Protein AF-A0A2W4UZ36-F1 (afdb_monomer_lite)

Structure (mmCIF, N/CA/C/O backbone):
data_AF-A0A2W4UZ36-F1
#
_entry.id   AF-A0A2W4UZ36-F1
#
loop_
_atom_site.group_PDB
_atom_site.id
_atom_site.type_symbol
_atom_site.label_atom_id
_atom_site.label_alt_id
_atom_site.label_comp_id
_atom_site.label_asym_id
_atom_site.label_entity_id
_atom_site.label_seq_id
_atom_site.pdbx_PDB_ins_code
_atom_site.Cartn_x
_atom_site.Cartn_y
_atom_site.Cartn_z
_atom_site.occupancy
_atom_site.B_iso_or_equiv
_atom_site.auth_seq_id
_atom_site.auth_comp_id
_atom_site.auth_asym_id
_atom_site.auth_atom_id
_atom_site.pdbx_PDB_model_num
ATOM 1 N N . PHE A 1 1 ? 6.785 9.076 -16.182 1.00 60.75 1 PHE A N 1
ATOM 2 C CA . PHE A 1 1 ? 7.227 7.693 -15.924 1.00 60.75 1 PHE A CA 1
ATOM 3 C C . PHE A 1 1 ? 7.127 7.443 -14.435 1.00 60.75 1 PHE A C 1
ATOM 5 O O . PHE A 1 1 ? 7.714 8.195 -13.671 1.00 60.75 1 PHE A O 1
ATOM 12 N N . GLY A 1 2 ? 6.320 6.475 -14.022 1.00 66.12 2 GLY A N 1
ATOM 13 C CA . GLY A 1 2 ? 6.100 6.155 -12.615 1.00 66.12 2 GLY A CA 1
ATOM 14 C C . GLY A 1 2 ? 5.266 4.887 -12.489 1.00 66.12 2 GLY A C 1
ATOM 15 O O . GLY A 1 2 ? 4.638 4.473 -13.463 1.00 66.12 2 GLY A O 1
ATOM 16 N N . PHE A 1 3 ? 5.284 4.279 -11.306 1.00 72.88 3 PHE A N 1
ATOM 17 C CA . PHE A 1 3 ? 4.486 3.096 -10.993 1.00 72.88 3 PHE A CA 1
ATOM 18 C C . PHE A 1 3 ? 3.012 3.501 -10.860 1.00 72.88 3 PHE A C 1
ATOM 20 O O . PHE A 1 3 ? 2.601 4.096 -9.858 1.00 72.88 3 PHE A O 1
ATOM 27 N N . VAL A 1 4 ? 2.241 3.252 -11.921 1.00 77.62 4 VAL A N 1
ATOM 28 C CA . VAL A 1 4 ? 0.796 3.505 -11.967 1.00 77.62 4 VAL A CA 1
ATOM 29 C C . VAL A 1 4 ? 0.086 2.200 -11.666 1.00 77.62 4 VAL A C 1
ATOM 31 O O . VAL A 1 4 ? 0.005 1.336 -12.533 1.00 77.62 4 VAL A O 1
ATOM 34 N N . ASP A 1 5 ? -0.447 2.106 -10.454 1.00 80.50 5 ASP A N 1
ATOM 35 C CA . ASP A 1 5 ? -1.048 0.892 -9.916 1.00 80.50 5 ASP A CA 1
ATOM 36 C C . ASP A 1 5 ? -2.406 1.189 -9.284 1.00 80.50 5 ASP A C 1
ATOM 38 O O . ASP A 1 5 ? -2.694 2.331 -8.910 1.00 80.50 5 ASP A O 1
ATOM 42 N N . ASP A 1 6 ? -3.227 0.149 -9.167 1.00 86.31 6 ASP A N 1
ATOM 43 C CA . ASP A 1 6 ? -4.534 0.222 -8.525 1.00 86.31 6 ASP A CA 1
ATOM 44 C C . ASP A 1 6 ? -4.416 -0.068 -7.028 1.00 86.31 6 ASP A C 1
ATOM 46 O O . ASP A 1 6 ? -3.658 -0.942 -6.590 1.00 86.31 6 ASP A O 1
ATOM 50 N N . VAL A 1 7 ? -5.186 0.672 -6.230 1.00 86.62 7 VAL A N 1
ATOM 51 C CA . VAL A 1 7 ? -5.317 0.448 -4.790 1.00 86.62 7 VAL A CA 1
ATOM 52 C C . VAL A 1 7 ? -6.793 0.383 -4.438 1.00 86.62 7 VAL A C 1
ATOM 54 O O . VAL A 1 7 ? -7.570 1.266 -4.797 1.00 86.62 7 VAL A O 1
ATOM 57 N N . GLU A 1 8 ? -7.163 -0.654 -3.700 1.00 90.62 8 GLU A N 1
ATOM 58 C CA . GLU A 1 8 ? -8.515 -0.872 -3.209 1.00 90.62 8 GLU A CA 1
ATOM 59 C C . GLU A 1 8 ? -8.532 -0.934 -1.686 1.00 90.62 8 GLU A C 1
ATOM 61 O O . GLU A 1 8 ? -7.648 -1.520 -1.051 1.00 90.62 8 GLU A O 1
ATOM 66 N N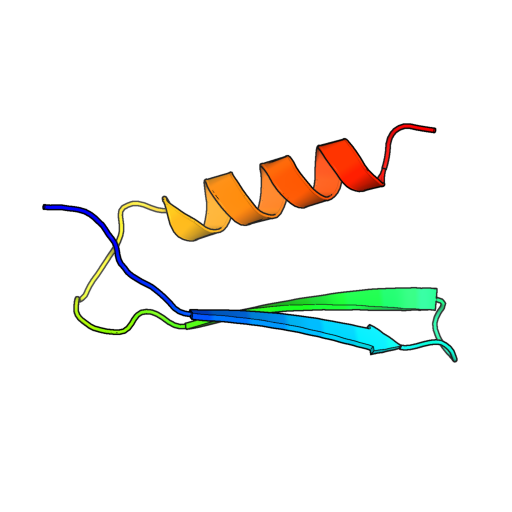 . PHE A 1 9 ? -9.592 -0.366 -1.116 1.00 89.94 9 PHE A N 1
ATOM 67 C CA . PHE A 1 9 ? -9.852 -0.345 0.314 1.00 89.94 9 PHE A CA 1
ATOM 68 C C . PHE A 1 9 ? -11.191 -1.016 0.590 1.00 89.94 9 PHE A C 1
ATOM 70 O O . PHE A 1 9 ? -12.206 -0.665 -0.013 1.00 89.94 9 PHE A O 1
ATOM 77 N N . ARG A 1 10 ? -11.205 -1.962 1.529 1.00 92.50 10 ARG A N 1
ATOM 78 C CA . ARG A 1 10 ? -12.434 -2.600 2.004 1.00 92.50 10 ARG A CA 1
ATOM 79 C C . ARG A 1 10 ? -12.526 -2.453 3.512 1.00 92.50 10 ARG A C 1
ATOM 81 O O . ARG A 1 10 ? -11.679 -2.966 4.238 1.00 92.50 10 ARG A O 1
ATOM 88 N N . ILE A 1 11 ? -13.579 -1.784 3.965 1.00 91.19 11 ILE A N 1
ATOM 89 C CA . ILE A 1 11 ? -13.901 -1.669 5.386 1.00 91.19 11 ILE A CA 1
ATOM 90 C C . ILE A 1 11 ? -14.669 -2.924 5.793 1.00 91.19 11 ILE A C 1
ATOM 92 O O . ILE A 1 11 ? -15.727 -3.218 5.238 1.00 91.19 11 ILE A O 1
ATOM 96 N N . ASP A 1 12 ? -14.136 -3.660 6.757 1.00 92.19 12 ASP A N 1
ATOM 97 C CA . ASP A 1 12 ? -14.851 -4.715 7.457 1.00 92.19 12 ASP A CA 1
ATOM 98 C C . ASP A 1 12 ? -15.341 -4.173 8.802 1.00 92.19 12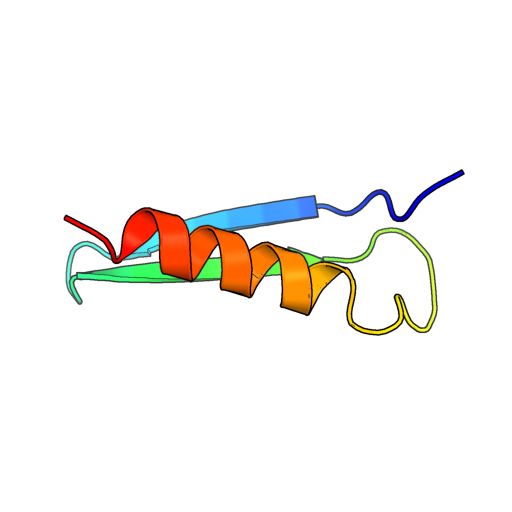 ASP A C 1
ATOM 100 O O . ASP A 1 12 ? -14.602 -4.096 9.783 1.00 92.19 12 ASP A O 1
ATOM 104 N N . GLN A 1 13 ? -16.610 -3.770 8.831 1.00 88.19 13 GLN A N 1
ATOM 105 C CA . GLN A 1 13 ? -17.228 -3.194 10.023 1.00 88.19 13 GLN A CA 1
ATOM 106 C C . GLN A 1 13 ? -17.401 -4.212 11.158 1.00 88.19 13 GLN A C 1
ATOM 108 O O . GLN A 1 13 ? -17.446 -3.809 12.315 1.00 88.19 13 GLN A O 1
ATOM 113 N N . GLY A 1 14 ? -17.480 -5.513 10.852 1.00 91.94 14 GLY A N 1
ATOM 114 C CA . GLY A 1 14 ? -17.683 -6.551 11.866 1.00 91.94 14 GLY A CA 1
ATOM 115 C C . GLY A 1 14 ? -16.430 -6.814 12.699 1.00 91.94 14 GLY A C 1
ATOM 116 O O . GLY A 1 14 ? -16.524 -7.071 13.896 1.00 91.94 14 GLY A O 1
ATOM 117 N N . SER A 1 15 ? -15.257 -6.717 12.073 1.00 90.88 15 SER A N 1
ATOM 118 C CA . SER A 1 15 ? -13.957 -6.88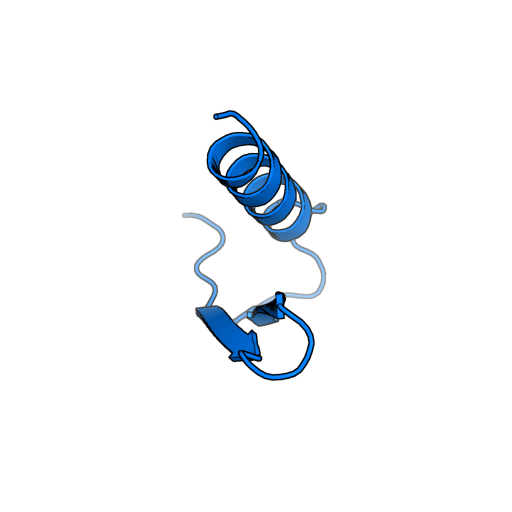2 12.735 1.00 90.88 15 SER A CA 1
ATOM 119 C C . SER A 1 15 ? -13.264 -5.555 13.064 1.00 90.88 15 SER A C 1
ATOM 121 O O . SER A 1 15 ? -12.236 -5.552 13.739 1.00 90.88 15 SER A O 1
ATOM 123 N N . GLY A 1 16 ? -13.808 -4.427 12.595 1.00 86.81 16 GLY A N 1
ATOM 124 C CA . GLY A 1 16 ? -13.181 -3.112 12.726 1.00 86.81 16 GLY A CA 1
ATOM 125 C C . GLY A 1 16 ? -11.889 -2.979 11.912 1.00 86.81 16 GLY A C 1
ATOM 126 O O . GLY A 1 16 ? -11.034 -2.161 12.249 1.00 86.81 16 GLY A O 1
ATOM 127 N N . LEU A 1 17 ? -11.714 -3.792 10.865 1.00 88.50 17 LEU A N 1
ATOM 128 C CA . LEU A 1 17 ? -10.495 -3.836 10.058 1.00 88.50 17 LEU A CA 1
ATOM 129 C C . LEU A 1 17 ? -10.662 -3.089 8.733 1.00 88.50 17 LEU A C 1
ATOM 131 O O . LEU A 1 17 ? -11.682 -3.188 8.053 1.00 88.50 17 LEU A O 1
ATOM 135 N N . LEU A 1 18 ? -9.605 -2.389 8.316 1.00 87.88 18 LEU A N 1
ATOM 136 C CA . LEU A 1 18 ? -9.474 -1.846 6.967 1.00 87.88 18 LEU A CA 1
ATOM 137 C C . LEU A 1 18 ? -8.527 -2.739 6.162 1.00 87.88 18 LEU A C 1
ATOM 139 O O . LEU A 1 18 ? -7.322 -2.771 6.409 1.00 87.88 18 LEU A O 1
ATOM 143 N N . HIS A 1 19 ? -9.067 -3.461 5.186 1.00 91.06 19 HIS A N 1
ATOM 144 C CA . HIS A 1 19 ? -8.272 -4.253 4.257 1.00 91.06 19 HIS A CA 1
ATOM 145 C C . HIS A 1 19 ? -7.781 -3.381 3.109 1.00 91.06 19 HIS A C 1
ATOM 147 O O . HIS A 1 19 ? -8.549 -2.603 2.539 1.00 91.06 19 HIS A O 1
ATOM 153 N N . VAL A 1 20 ? -6.517 -3.568 2.740 1.00 89.62 20 VAL A N 1
ATOM 154 C CA . VAL A 1 20 ? -5.878 -2.857 1.633 1.00 89.62 20 VAL A CA 1
ATOM 155 C C . VAL A 1 20 ? -5.348 -3.875 0.635 1.00 89.62 20 VAL A C 1
ATOM 157 O O . VAL A 1 20 ? -4.673 -4.832 1.018 1.00 89.62 20 VAL A O 1
ATOM 160 N N . ARG A 1 21 ? -5.642 -3.663 -0.648 1.00 88.38 21 ARG A N 1
ATOM 161 C CA . ARG A 1 21 ? -5.098 -4.443 -1.764 1.00 88.38 21 ARG A CA 1
ATOM 162 C C . ARG A 1 21 ? -4.433 -3.488 -2.745 1.00 88.38 21 ARG A C 1
ATOM 164 O O . ARG A 1 21 ? -5.071 -2.552 -3.209 1.00 88.38 21 ARG A O 1
ATOM 171 N N . SER A 1 22 ? -3.165 -3.733 -3.061 1.00 85.38 22 SER A N 1
ATOM 172 C CA . SER A 1 22 ? -2.448 -3.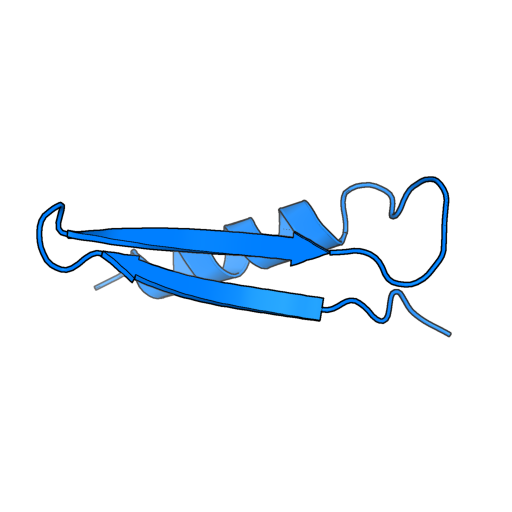019 -4.119 1.00 85.38 22 SER A CA 1
ATOM 173 C C . SER A 1 22 ? -2.175 -3.988 -5.263 1.00 85.38 22 SER A C 1
ATOM 175 O O . SER A 1 22 ? -1.653 -5.079 -5.031 1.00 85.38 22 SER A O 1
ATOM 177 N N . ALA A 1 23 ? -2.591 -3.620 -6.472 1.00 83.25 23 ALA A N 1
ATOM 178 C CA . ALA A 1 23 ? -2.459 -4.437 -7.669 1.00 83.25 23 ALA A CA 1
ATOM 179 C C . ALA A 1 23 ? -1.636 -3.683 -8.712 1.00 83.25 23 ALA A C 1
ATOM 181 O O . ALA A 1 23 ? -2.048 -2.623 -9.192 1.00 83.25 23 ALA A O 1
ATOM 182 N N . SER A 1 24 ? -0.476 -4.240 -9.061 1.00 82.31 24 SER A N 1
ATOM 183 C CA . SER A 1 24 ? 0.373 -3.633 -10.076 1.00 82.31 24 SER A CA 1
ATOM 184 C C . SER A 1 24 ? -0.167 -3.858 -11.483 1.00 82.31 24 SER A C 1
ATOM 186 O O . SER A 1 24 ? -0.568 -4.973 -11.818 1.00 82.31 24 SER A O 1
ATOM 188 N N . ARG A 1 25 ? -0.184 -2.810 -12.317 1.00 78.25 25 ARG A N 1
ATOM 189 C CA . ARG A 1 25 ? -0.734 -2.895 -13.684 1.00 78.25 25 ARG A CA 1
ATOM 190 C C . ARG A 1 25 ? 0.255 -3.495 -14.680 1.00 78.25 25 ARG A C 1
ATOM 192 O O . ARG A 1 25 ? -0.159 -4.206 -15.591 1.00 78.25 25 ARG A O 1
ATOM 199 N N . VAL A 1 26 ? 1.550 -3.205 -14.527 1.00 69.81 26 VAL A N 1
ATOM 200 C CA . VAL A 1 26 ? 2.626 -3.702 -15.403 1.00 69.81 26 VAL A CA 1
ATOM 201 C C . VAL A 1 26 ? 3.932 -3.812 -14.607 1.00 69.81 26 VAL A C 1
ATOM 203 O O . VAL A 1 26 ? 4.359 -2.829 -14.009 1.00 69.81 26 VAL A O 1
ATOM 206 N N . GLY A 1 27 ? 4.606 -4.968 -14.646 1.00 63.62 27 GLY A N 1
ATOM 207 C CA . GLY A 1 27 ? 5.978 -5.119 -14.138 1.00 63.62 27 GLY A CA 1
ATOM 208 C C . GLY A 1 27 ? 6.206 -6.311 -13.204 1.00 63.62 27 GLY A C 1
ATOM 209 O O . GLY A 1 27 ? 5.272 -6.889 -12.664 1.00 63.62 27 GLY A O 1
ATOM 210 N N . TYR A 1 28 ? 7.481 -6.678 -13.046 1.00 62.34 28 TYR A N 1
ATOM 211 C CA . TYR A 1 28 ? 7.942 -7.812 -12.228 1.00 62.34 28 TYR A CA 1
ATOM 212 C C . TYR A 1 28 ? 8.241 -7.408 -10.770 1.00 62.34 28 TYR A C 1
ATOM 214 O O . TYR A 1 28 ? 8.216 -8.244 -9.873 1.00 62.34 28 TYR A O 1
ATOM 222 N N . SER A 1 29 ? 8.557 -6.128 -10.537 1.00 76.69 29 SER A N 1
ATOM 223 C CA . SER A 1 29 ? 8.856 -5.549 -9.223 1.00 76.69 29 SER A CA 1
ATOM 224 C C . SER A 1 29 ? 8.761 -4.022 -9.281 1.00 76.69 29 SER A C 1
ATOM 226 O O . SER A 1 29 ? 9.189 -3.412 -10.262 1.00 76.69 29 SER A O 1
ATOM 228 N N . ASP A 1 30 ? 8.227 -3.412 -8.224 1.00 77.31 30 ASP A N 1
ATOM 229 C CA . ASP A 1 30 ? 8.135 -1.963 -8.015 1.00 77.31 30 ASP A CA 1
ATOM 230 C C . ASP A 1 30 ? 9.121 -1.455 -6.942 1.00 77.31 30 ASP A C 1
ATOM 232 O O . ASP A 1 30 ? 9.010 -0.321 -6.475 1.00 77.31 30 ASP A O 1
ATOM 236 N N . LEU A 1 31 ? 10.082 -2.296 -6.52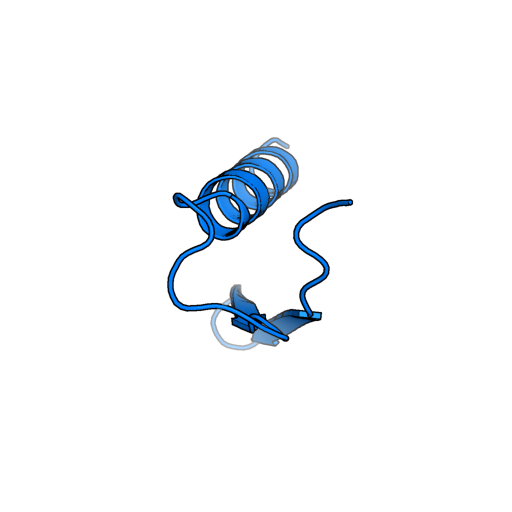7 1.00 85.56 31 LEU A N 1
ATOM 237 C CA . LEU A 1 31 ? 11.039 -2.005 -5.449 1.00 85.56 31 LEU A CA 1
ATOM 238 C C . LEU A 1 31 ? 10.357 -1.571 -4.134 1.00 85.56 31 LEU A C 1
ATOM 240 O O . LEU A 1 31 ? 10.809 -0.638 -3.455 1.00 85.56 31 LEU A O 1
ATOM 244 N N . ASP A 1 32 ? 9.253 -2.243 -3.789 1.00 86.56 32 ASP A N 1
ATOM 245 C CA . ASP A 1 32 ? 8.421 -1.987 -2.607 1.00 86.56 32 ASP A CA 1
ATOM 246 C C . ASP A 1 32 ? 7.765 -0.594 -2.590 1.00 86.56 32 ASP A C 1
ATOM 248 O O . ASP A 1 32 ? 7.322 -0.124 -1.535 1.00 86.56 32 ASP A O 1
ATOM 252 N N . ALA A 1 33 ? 7.679 0.100 -3.729 1.00 86.31 33 ALA A N 1
ATOM 253 C CA . ALA A 1 33 ? 7.052 1.420 -3.803 1.00 86.31 33 ALA A CA 1
ATOM 254 C C . ALA A 1 33 ? 5.599 1.397 -3.291 1.00 86.31 33 ALA A C 1
ATOM 256 O O . ALA A 1 33 ? 5.189 2.284 -2.536 1.00 86.31 33 ALA A O 1
ATOM 257 N N . ASN A 1 34 ? 4.831 0.363 -3.632 1.00 85.81 34 ASN A N 1
ATOM 258 C CA . ASN A 1 34 ? 3.454 0.183 -3.179 1.00 85.81 34 ASN A CA 1
ATOM 259 C C . ASN A 1 34 ? 3.373 -0.092 -1.687 1.00 85.81 34 ASN A C 1
ATOM 261 O O . ASN A 1 34 ? 2.580 0.542 -0.990 1.00 85.81 34 ASN A O 1
ATOM 265 N N . ARG A 1 35 ? 4.237 -0.974 -1.179 1.00 87.44 35 ARG A N 1
ATOM 266 C CA . ARG A 1 35 ? 4.316 -1.265 0.255 1.00 87.44 35 ARG A CA 1
ATOM 267 C C . ARG A 1 35 ? 4.588 0.007 1.050 1.00 87.44 35 ARG A C 1
ATOM 269 O O . ARG A 1 35 ? 3.864 0.294 1.997 1.00 87.44 35 ARG A O 1
ATOM 276 N N . LYS A 1 36 ? 5.579 0.803 0.637 1.00 89.62 36 LYS A N 1
ATOM 277 C CA . LYS A 1 36 ? 5.928 2.064 1.311 1.00 89.62 36 LYS A CA 1
ATOM 278 C C . LYS A 1 36 ? 4.741 3.030 1.366 1.00 89.62 36 LYS A C 1
ATOM 280 O O . LYS A 1 36 ? 4.499 3.618 2.415 1.00 89.62 36 LYS A O 1
ATOM 285 N N . ARG A 1 37 ? 3.968 3.152 0.279 1.00 88.38 37 ARG A N 1
ATOM 286 C CA . ARG A 1 37 ? 2.759 3.995 0.243 1.00 88.38 37 ARG A CA 1
ATOM 287 C C . ARG A 1 37 ? 1.655 3.488 1.172 1.00 88.38 37 ARG A C 1
ATOM 289 O O . ARG A 1 37 ? 1.061 4.284 1.893 1.00 88.38 37 ARG A O 1
ATOM 296 N N . VAL A 1 38 ? 1.3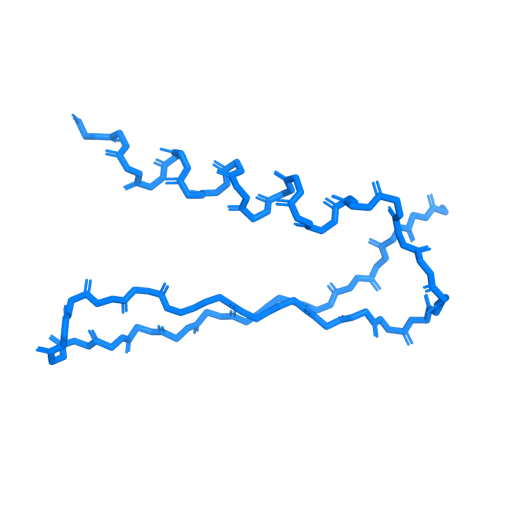87 2.181 1.178 1.00 87.88 38 VAL A N 1
ATOM 297 C CA . VAL A 1 38 ? 0.363 1.586 2.054 1.00 87.88 38 VAL A CA 1
ATOM 298 C C . VAL A 1 38 ? 0.714 1.786 3.529 1.00 87.88 38 VAL A C 1
ATOM 300 O O . VAL A 1 38 ? -0.154 2.169 4.310 1.00 87.88 38 VAL A O 1
ATOM 303 N N . GLU A 1 39 ? 1.981 1.613 3.910 1.00 89.38 39 GLU A N 1
ATOM 304 C CA . GLU A 1 39 ? 2.417 1.854 5.291 1.00 89.38 39 GLU A CA 1
ATOM 305 C C . GLU A 1 39 ? 2.292 3.332 5.692 1.00 89.38 39 GLU A C 1
ATOM 307 O O . GLU A 1 39 ? 1.840 3.629 6.795 1.00 89.38 39 GLU A O 1
ATOM 312 N N . GLN A 1 40 ? 2.598 4.277 4.796 1.00 89.94 40 GLN A N 1
ATOM 313 C CA . GLN A 1 40 ? 2.367 5.704 5.061 1.00 89.94 40 GLN A CA 1
ATOM 314 C C . GLN A 1 40 ? 0.889 6.012 5.322 1.00 89.94 40 GLN A C 1
ATOM 316 O O . GLN A 1 40 ? 0.566 6.713 6.278 1.00 89.94 40 GLN A O 1
ATOM 321 N N . ILE A 1 41 ? -0.014 5.459 4.506 1.00 87.06 41 ILE A N 1
ATOM 322 C CA . ILE A 1 41 ? -1.463 5.612 4.697 1.00 87.06 41 ILE A CA 1
ATOM 323 C C . ILE A 1 41 ? -1.883 5.025 6.047 1.00 87.06 41 ILE A C 1
ATOM 325 O O . ILE A 1 41 ? -2.659 5.643 6.773 1.00 87.06 41 ILE A O 1
ATOM 329 N N . ARG A 1 42 ? -1.337 3.864 6.420 1.00 87.19 42 ARG A N 1
ATOM 330 C CA . ARG A 1 42 ? -1.618 3.227 7.709 1.00 87.19 42 ARG A CA 1
ATOM 331 C C . ARG A 1 42 ? -1.204 4.105 8.886 1.00 87.19 42 ARG A C 1
ATOM 333 O O . ARG A 1 42 ? -1.983 4.243 9.823 1.00 87.19 42 ARG A O 1
ATOM 340 N N . VAL A 1 43 ? -0.021 4.720 8.824 1.00 88.69 43 VAL A N 1
ATOM 341 C CA . VAL A 1 43 ? 0.440 5.663 9.853 1.00 88.69 43 VAL A CA 1
ATOM 342 C C . VAL A 1 43 ? -0.512 6.855 9.948 1.00 88.69 43 VAL A C 1
ATOM 344 O O . VAL A 1 43 ? -1.013 7.128 11.036 1.00 88.69 43 VAL A O 1
ATOM 347 N N . LEU A 1 44 ? -0.836 7.495 8.817 1.00 87.31 44 LEU A N 1
ATOM 348 C CA . LEU A 1 44 ? -1.733 8.658 8.769 1.00 87.31 44 LEU A CA 1
ATOM 349 C C . LEU A 1 44 ? -3.134 8.367 9.323 1.00 87.31 44 LEU A C 1
ATOM 351 O O . LEU A 1 44 ? -3.744 9.247 9.917 1.00 87.31 44 LEU A O 1
ATOM 355 N N . LEU A 1 45 ? -3.640 7.145 9.145 1.00 83.75 45 LEU A N 1
ATOM 356 C CA . LEU A 1 45 ? -4.937 6.719 9.679 1.00 83.75 45 LEU A CA 1
ATOM 357 C C . LEU A 1 45 ? -4.881 6.264 11.146 1.00 83.75 45 LEU A C 1
ATOM 359 O O . LEU A 1 45 ? -5.923 6.168 11.789 1.00 83.75 45 LEU A O 1
ATOM 363 N N . SER A 1 46 ? -3.693 5.948 11.669 1.00 78.00 46 SER A N 1
ATOM 364 C CA . SER A 1 46 ? -3.509 5.471 13.047 1.00 78.00 46 SER A CA 1
ATOM 365 C C . SER A 1 46 ? -3.308 6.589 14.067 1.00 78.00 46 SER A C 1
ATOM 367 O O . SER A 1 46 ? -3.540 6.378 15.255 1.00 78.00 46 SER A O 1
ATOM 369 N N . THR A 1 47 ? -2.861 7.766 13.628 1.00 57.28 47 THR A N 1
ATOM 370 C CA . THR A 1 47 ? -2.644 8.913 14.511 1.00 57.28 47 THR A CA 1
ATOM 371 C C . THR A 1 47 ? -3.956 9.675 14.692 1.00 57.28 47 THR A C 1
ATOM 373 O O . THR A 1 47 ? -4.422 10.338 13.768 1.00 57.28 47 THR A O 1
ATOM 376 N N . ASN A 1 48 ? -4.538 9.548 15.885 1.00 46.88 48 ASN A N 1
ATOM 377 C CA . ASN A 1 48 ? -5.599 10.402 16.424 1.00 46.88 48 ASN A CA 1
ATOM 378 C C . ASN A 1 48 ? -5.010 11.206 17.584 1.00 46.88 48 ASN A C 1
ATOM 380 O O . ASN A 1 48 ? -4.387 10.555 18.457 1.00 46.88 48 ASN A O 1
#

Secondary structure (DSSP, 8-state):
----EEEEEEEETTTTEEEEEEEESS-S--TTHHHHHHHHHHHHHH--

Radius of gyration: 12.59 Å; chains: 1; bounding box: 29×18×32 Å

Sequence (48 aa):
FGFVDDVEFRIDQGSGLLHVRSASRVGYSDLDANRKRVEQIRVLLSTN

pLDDT: mean 82.55, std 10.26, range [46.88, 92.5]

Foldseek 3Di:
DAFDWDKDWDQDPVVRDIDIDIGGPDDDDRPCPVVVVVVVVVVVVPDD